Protein AF-A0AAD2FFJ6-F1 (afdb_monomer_lite)

Structure (mmCIF, N/CA/C/O backbone):
data_AF-A0AAD2FFJ6-F1
#
_entry.id   AF-A0AAD2FFJ6-F1
#
loop_
_atom_site.group_PDB
_atom_site.id
_atom_site.type_symbol
_atom_site.label_atom_id
_atom_site.label_alt_id
_atom_site.label_comp_id
_atom_site.label_asym_id
_atom_site.label_entity_id
_atom_site.label_seq_id
_atom_site.pdbx_PDB_ins_code
_atom_site.Cartn_x
_atom_site.Cartn_y
_atom_site.Cartn_z
_atom_site.occupancy
_atom_site.B_iso_or_equiv
_atom_site.auth_seq_id
_atom_site.auth_comp_id
_atom_site.auth_asym_id
_atom_site.auth_atom_id
_atom_site.pdbx_PDB_model_num
ATOM 1 N N . MET A 1 1 ? 6.083 11.577 -11.948 1.00 52.19 1 MET A N 1
ATOM 2 C CA . MET A 1 1 ? 7.265 12.033 -11.177 1.00 52.19 1 MET A CA 1
ATOM 3 C C . MET A 1 1 ? 8.215 10.853 -11.008 1.00 52.19 1 MET A C 1
ATOM 5 O O . MET A 1 1 ? 7.751 9.851 -10.507 1.00 52.19 1 MET A O 1
ATOM 9 N N . LEU A 1 2 ? 9.449 10.943 -11.538 1.00 65.50 2 LEU A N 1
ATOM 10 C CA . LEU A 1 2 ? 10.612 9.999 -11.486 1.00 65.50 2 LEU A CA 1
ATOM 11 C C . LEU A 1 2 ? 11.576 10.242 -12.663 1.00 65.50 2 LEU A C 1
ATOM 13 O O . LEU A 1 2 ? 12.735 9.839 -12.633 1.00 65.50 2 LEU A O 1
ATOM 17 N N . SER A 1 3 ? 11.099 10.983 -13.669 1.00 72.06 3 SER A N 1
ATOM 18 C CA . SER A 1 3 ? 11.849 11.463 -14.836 1.00 72.06 3 SER A CA 1
ATOM 19 C C . SER A 1 3 ? 13.288 11.938 -14.546 1.00 72.06 3 SER A C 1
ATOM 21 O O . SER A 1 3 ? 14.177 11.511 -15.279 1.00 72.06 3 SER A O 1
ATOM 23 N N . PRO A 1 4 ? 13.596 12.740 -13.501 1.00 83.56 4 PRO A N 1
ATOM 24 C CA . PRO A 1 4 ? 14.977 13.186 -13.284 1.00 83.56 4 PRO A CA 1
ATOM 25 C C . PRO A 1 4 ? 15.930 12.054 -12.872 1.00 83.56 4 PRO A C 1
ATOM 27 O O . PRO A 1 4 ? 17.060 12.014 -13.355 1.00 83.56 4 PRO A O 1
ATOM 30 N N . VAL A 1 5 ? 15.475 11.104 -12.046 1.00 85.25 5 VAL A N 1
ATOM 31 C CA . VAL A 1 5 ? 16.283 9.947 -11.621 1.00 85.25 5 VAL A CA 1
ATOM 32 C C . VAL A 1 5 ? 16.556 9.030 -12.808 1.00 85.25 5 VAL A C 1
ATOM 34 O O . VAL A 1 5 ? 17.706 8.681 -13.063 1.00 85.25 5 VAL A O 1
ATOM 37 N N . LEU A 1 6 ? 15.523 8.709 -13.593 1.00 84.12 6 LEU A N 1
ATOM 38 C CA . LEU A 1 6 ? 15.680 7.889 -14.795 1.00 84.12 6 LEU A CA 1
ATOM 39 C C . LEU A 1 6 ? 16.586 8.566 -15.830 1.00 84.12 6 LEU A C 1
ATOM 41 O O . LEU A 1 6 ? 17.475 7.924 -16.377 1.00 84.12 6 LEU A O 1
ATOM 45 N N . ARG A 1 7 ? 16.454 9.880 -16.048 1.00 85.38 7 ARG A N 1
ATOM 46 C CA . ARG A 1 7 ? 17.325 10.622 -16.976 1.00 85.38 7 ARG A CA 1
ATOM 47 C C . ARG A 1 7 ? 18.801 10.603 -16.575 1.00 85.38 7 ARG A C 1
ATOM 49 O O . ARG A 1 7 ? 19.651 10.717 -17.455 1.00 85.38 7 ARG A O 1
ATOM 56 N N . ALA A 1 8 ? 19.105 10.489 -15.283 1.00 88.12 8 ALA A N 1
ATOM 57 C CA . ALA A 1 8 ? 20.472 10.369 -14.785 1.00 88.12 8 ALA A CA 1
ATOM 58 C C . ALA A 1 8 ? 20.979 8.915 -14.790 1.00 88.12 8 ALA A C 1
ATOM 60 O O . ALA A 1 8 ? 22.160 8.682 -15.045 1.00 88.12 8 ALA A O 1
ATOM 61 N N . ALA A 1 9 ? 20.103 7.945 -14.515 1.00 86.56 9 ALA A N 1
ATOM 62 C CA . ALA A 1 9 ? 20.455 6.531 -14.403 1.00 86.56 9 ALA A CA 1
ATOM 63 C C . ALA A 1 9 ? 20.540 5.815 -15.763 1.00 86.56 9 ALA A C 1
ATOM 65 O O . ALA A 1 9 ? 21.467 5.039 -15.977 1.00 86.56 9 ALA A O 1
ATOM 66 N N . LEU A 1 10 ? 19.628 6.101 -16.701 1.00 87.62 10 LEU A N 1
ATOM 67 C CA . LEU A 1 10 ? 19.557 5.417 -18.000 1.00 87.62 10 LEU A CA 1
ATOM 68 C C . LEU A 1 10 ? 20.851 5.539 -18.825 1.00 87.62 10 LEU A C 1
ATOM 70 O O . LEU A 1 10 ? 21.338 4.504 -19.278 1.00 87.62 10 LEU A O 1
ATOM 74 N N . PRO A 1 11 ? 21.490 6.723 -18.953 1.00 89.00 11 PRO A N 1
ATOM 75 C CA . PRO A 1 11 ? 22.755 6.833 -19.682 1.00 89.00 11 PRO A CA 1
ATOM 76 C C . PRO A 1 11 ? 23.887 6.023 -19.044 1.00 89.00 11 PRO A C 1
ATOM 78 O O . PRO A 1 11 ? 24.733 5.492 -19.754 1.00 89.00 11 PRO A O 1
ATOM 81 N N . LYS A 1 12 ? 23.889 5.891 -17.708 1.00 88.88 12 LYS A N 1
ATOM 82 C CA . LYS A 1 12 ? 24.874 5.073 -16.983 1.00 88.88 12 LYS A CA 1
ATOM 83 C C . LYS A 1 12 ? 24.670 3.575 -17.217 1.00 88.88 12 LYS A C 1
ATOM 85 O O . LYS A 1 12 ? 25.629 2.822 -17.133 1.00 88.88 12 LYS A O 1
ATOM 90 N N . ALA A 1 13 ? 23.444 3.161 -17.531 1.00 85.44 13 ALA A N 1
ATOM 91 C CA . ALA A 1 13 ? 23.104 1.798 -17.929 1.00 85.44 13 ALA A CA 1
ATOM 92 C C . ALA A 1 13 ? 23.286 1.542 -19.442 1.00 85.44 13 ALA A C 1
ATOM 94 O O . ALA A 1 13 ? 22.941 0.466 -19.919 1.00 85.44 13 ALA A O 1
ATOM 95 N N . GLY A 1 14 ? 23.791 2.519 -20.210 1.00 87.94 14 GLY A N 1
ATOM 96 C CA . GLY A 1 14 ? 23.954 2.409 -21.666 1.00 87.94 14 GLY A CA 1
ATOM 97 C C . GLY A 1 14 ? 22.664 2.613 -22.472 1.00 87.94 14 GLY A C 1
ATOM 98 O O . GLY A 1 14 ? 22.644 2.345 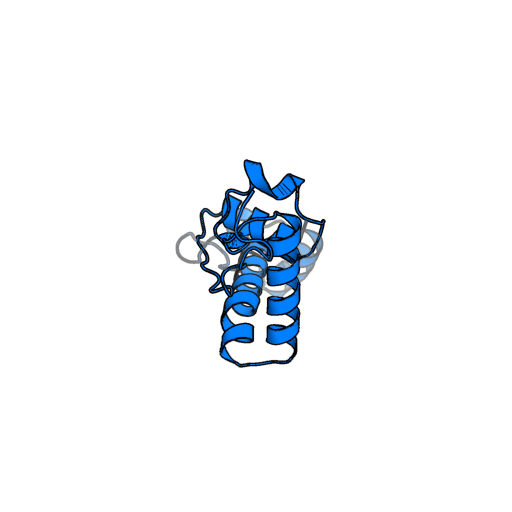-23.669 1.00 87.94 14 GLY A O 1
ATOM 99 N N . ILE A 1 15 ? 21.589 3.099 -21.842 1.00 86.62 15 ILE A N 1
ATOM 100 C CA . ILE A 1 15 ? 20.275 3.311 -22.463 1.00 86.62 15 ILE A CA 1
ATOM 101 C C . ILE A 1 15 ? 20.071 4.802 -22.769 1.00 86.62 15 ILE A C 1
ATOM 103 O O . ILE A 1 15 ? 20.544 5.687 -22.050 1.00 86.62 15 ILE A O 1
ATOM 107 N N . CYS A 1 16 ? 19.335 5.113 -23.839 1.00 87.75 16 CYS A N 1
ATOM 108 C CA . CYS A 1 16 ? 19.029 6.490 -24.217 1.00 87.75 16 CYS A CA 1
ATOM 109 C C . CYS A 1 16 ? 18.323 7.259 -23.086 1.00 87.75 16 CYS A C 1
ATOM 111 O O . CYS A 1 16 ? 17.338 6.805 -22.509 1.00 87.75 16 CYS A O 1
ATOM 113 N N . ARG A 1 17 ? 18.758 8.498 -22.828 1.00 83.75 17 ARG A N 1
ATOM 114 C CA . ARG A 1 17 ? 18.171 9.374 -21.795 1.00 83.75 17 ARG A CA 1
ATOM 115 C C . ARG A 1 17 ? 16.676 9.658 -21.987 1.00 83.75 17 ARG A C 1
ATOM 117 O O . ARG A 1 17 ? 15.978 9.925 -21.013 1.00 83.75 17 ARG A O 1
ATOM 124 N N . ASN A 1 18 ? 16.214 9.637 -23.235 1.00 84.12 18 ASN A N 1
ATOM 125 C CA . ASN A 1 18 ? 14.829 9.914 -23.618 1.00 84.12 18 ASN A CA 1
ATOM 126 C C . ASN A 1 18 ? 14.015 8.627 -23.835 1.00 84.12 18 ASN A C 1
ATOM 128 O O . ASN A 1 18 ? 12.959 8.670 -24.460 1.00 84.12 18 ASN A O 1
ATOM 132 N N . PHE A 1 19 ? 14.515 7.482 -23.367 1.00 85.50 19 PHE A N 1
ATOM 133 C CA . PHE A 1 19 ? 13.809 6.217 -23.503 1.00 85.50 19 PHE A CA 1
ATOM 134 C C . PHE A 1 19 ? 12.444 6.272 -22.781 1.00 85.50 19 PHE A C 1
ATOM 136 O O . PHE A 1 19 ? 12.372 6.809 -21.669 1.00 85.50 19 PHE A O 1
ATOM 143 N N . PRO A 1 20 ? 11.352 5.763 -23.385 1.00 86.69 20 PRO A N 1
ATOM 144 C CA . PRO A 1 20 ? 10.017 5.864 -22.799 1.00 86.69 20 PRO A CA 1
ATOM 145 C C . PRO A 1 20 ? 9.923 5.168 -21.436 1.00 86.69 20 PRO A C 1
ATOM 147 O O . PRO A 1 20 ? 10.271 3.995 -21.313 1.00 86.69 20 PRO A O 1
ATOM 150 N N . CYS A 1 21 ? 9.368 5.847 -20.424 1.00 84.00 21 CYS A N 1
ATOM 151 C CA . CYS A 1 21 ? 9.198 5.268 -19.083 1.00 84.00 21 CYS A CA 1
ATOM 152 C C . CYS A 1 21 ? 8.396 3.956 -19.095 1.00 84.00 21 CYS A C 1
ATOM 154 O O . CYS A 1 21 ? 8.711 3.052 -18.329 1.00 84.00 21 CYS A O 1
ATOM 156 N N . ALA A 1 22 ? 7.399 3.827 -19.977 1.00 85.62 22 ALA A N 1
ATOM 157 C CA . ALA A 1 22 ? 6.619 2.596 -20.110 1.00 85.62 22 ALA A CA 1
ATOM 158 C C . ALA A 1 22 ? 7.499 1.387 -20.474 1.00 85.62 22 ALA A C 1
ATOM 160 O O . ALA A 1 22 ? 7.324 0.314 -19.909 1.00 85.62 22 ALA A O 1
ATOM 161 N N . MET A 1 23 ? 8.497 1.578 -21.343 1.00 86.62 23 MET A N 1
ATOM 162 C CA . MET A 1 23 ? 9.446 0.524 -21.712 1.00 86.62 23 MET A CA 1
ATOM 163 C C . MET A 1 23 ? 10.502 0.276 -20.627 1.00 86.62 23 MET A C 1
ATOM 165 O O . MET A 1 23 ? 11.006 -0.835 -20.501 1.00 86.62 23 MET A O 1
ATOM 169 N N . VAL A 1 24 ? 10.836 1.278 -19.805 1.00 86.75 24 VAL A N 1
ATOM 170 C CA . VAL A 1 24 ? 11.736 1.078 -18.652 1.00 86.75 24 VAL A CA 1
ATOM 171 C C . VAL A 1 24 ? 11.140 0.077 -17.660 1.00 86.75 24 VAL A C 1
ATOM 173 O O . VAL A 1 24 ? 11.840 -0.817 -17.188 1.00 86.75 24 VAL A O 1
ATOM 176 N N . TYR A 1 25 ? 9.849 0.227 -17.362 1.00 87.25 25 TYR A N 1
ATOM 177 C CA . TYR A 1 25 ? 9.144 -0.618 -16.397 1.00 87.25 25 TYR A CA 1
ATOM 178 C C . TYR A 1 25 ? 8.562 -1.901 -17.006 1.00 87.25 25 TYR A C 1
ATOM 180 O O . TYR A 1 25 ? 8.112 -2.778 -16.272 1.00 87.25 25 TYR A O 1
ATOM 188 N N . ALA A 1 26 ? 8.559 -2.021 -18.335 1.00 88.19 26 ALA A N 1
ATOM 189 C CA . ALA A 1 26 ? 8.110 -3.226 -19.014 1.00 88.19 26 ALA A CA 1
ATOM 190 C C . ALA A 1 26 ? 9.050 -4.414 -18.721 1.00 88.19 26 ALA A C 1
ATOM 192 O O . ALA A 1 26 ? 10.258 -4.224 -18.537 1.00 88.19 26 ALA A O 1
ATOM 193 N N . PRO A 1 27 ? 8.520 -5.650 -18.697 1.00 86.44 27 PRO A N 1
ATOM 194 C CA . PRO A 1 27 ? 9.327 -6.846 -18.501 1.00 86.44 27 PRO A CA 1
ATOM 195 C C . PRO A 1 27 ? 10.294 -7.065 -19.670 1.00 86.44 27 PRO A C 1
ATOM 197 O O . PRO A 1 27 ? 10.009 -6.704 -20.813 1.00 86.44 27 PRO A O 1
ATOM 200 N N . ILE A 1 28 ? 11.407 -7.747 -19.392 1.00 88.38 28 ILE A N 1
ATOM 201 C CA . ILE A 1 28 ? 12.443 -8.071 -20.390 1.00 88.38 28 ILE A CA 1
ATOM 202 C C . ILE A 1 28 ? 11.856 -8.882 -21.559 1.00 88.38 28 ILE A C 1
ATOM 204 O O . ILE A 1 28 ? 12.242 -8.688 -22.709 1.00 88.38 28 ILE A O 1
ATOM 208 N N . ALA A 1 29 ? 10.852 -9.726 -21.288 1.00 89.44 29 ALA A N 1
ATOM 209 C CA . ALA A 1 29 ? 10.126 -10.491 -22.305 1.00 89.44 29 ALA A CA 1
ATOM 210 C C . ALA A 1 29 ? 9.429 -9.613 -23.366 1.00 89.44 29 ALA A C 1
ATOM 212 O O . ALA A 1 29 ? 9.222 -10.062 -24.488 1.00 89.44 29 ALA A O 1
ATOM 213 N N . LEU A 1 30 ? 9.093 -8.363 -23.029 1.00 87.88 30 LEU A N 1
ATOM 214 C CA . LEU A 1 30 ? 8.492 -7.378 -23.935 1.00 87.88 30 LEU A CA 1
ATOM 215 C C . LEU A 1 30 ? 9.512 -6.322 -24.393 1.00 87.88 30 LEU A C 1
ATOM 217 O O . LEU A 1 30 ? 9.137 -5.189 -24.679 1.00 87.88 30 LEU A O 1
ATOM 221 N N . GLN A 1 31 ? 10.803 -6.677 -24.429 1.00 85.62 31 GLN A N 1
ATOM 222 C CA . GLN A 1 31 ? 11.915 -5.768 -24.754 1.00 85.62 31 GLN A CA 1
ATOM 223 C C . GLN A 1 31 ? 12.021 -4.553 -23.815 1.00 85.62 31 GLN A C 1
ATOM 225 O O . GLN A 1 31 ? 12.612 -3.529 -24.162 1.00 85.62 31 GLN A O 1
ATOM 230 N N . GLY A 1 32 ? 11.450 -4.662 -22.615 1.00 87.38 32 GLY A N 1
ATOM 231 C CA . GLY A 1 32 ? 11.604 -3.662 -21.575 1.00 87.38 32 GLY A CA 1
ATOM 232 C C . GLY A 1 32 ? 12.922 -3.795 -20.818 1.00 87.38 32 GLY A C 1
ATOM 233 O O . GLY A 1 32 ? 13.628 -4.798 -20.914 1.00 87.38 32 GLY A O 1
ATOM 234 N N . VAL A 1 33 ? 13.248 -2.777 -20.021 1.00 85.38 33 VAL A N 1
ATOM 235 C CA . VAL A 1 33 ? 14.461 -2.777 -19.176 1.00 85.38 33 VAL A CA 1
ATOM 236 C C . VAL A 1 33 ? 14.267 -3.653 -17.930 1.00 85.38 33 VAL A C 1
ATOM 238 O O . VAL A 1 33 ? 15.239 -4.055 -17.297 1.00 85.38 33 VAL A O 1
ATOM 241 N N . GLY A 1 34 ? 13.020 -3.982 -17.576 1.00 84.75 34 GLY A N 1
ATOM 242 C CA . GLY A 1 34 ? 12.701 -4.818 -16.420 1.00 84.75 34 GLY A CA 1
ATOM 243 C C . GLY A 1 34 ? 12.916 -4.121 -15.079 1.00 84.75 34 GLY A C 1
ATOM 244 O O . GLY A 1 34 ? 13.035 -4.794 -14.057 1.00 84.75 34 GLY A O 1
ATOM 245 N N . VAL A 1 35 ? 12.985 -2.785 -15.053 1.00 85.69 35 VAL A N 1
ATOM 246 C CA . VAL A 1 35 ? 13.108 -2.050 -13.791 1.00 85.69 35 VAL A CA 1
ATOM 247 C C . VAL A 1 35 ? 11.774 -2.151 -13.051 1.00 85.69 35 VAL A C 1
ATOM 249 O O . VAL A 1 35 ? 10.739 -1.828 -13.629 1.00 85.69 35 VAL A O 1
ATOM 252 N N . PRO A 1 36 ? 11.751 -2.561 -11.776 1.00 85.06 36 PRO A N 1
ATOM 253 C CA . PRO A 1 36 ? 10.512 -2.605 -11.013 1.00 85.06 36 PRO A CA 1
ATOM 254 C C . PRO A 1 36 ? 9.938 -1.197 -10.810 1.00 85.06 36 PRO A C 1
ATOM 256 O O . PRO A 1 36 ? 10.656 -0.243 -10.491 1.00 85.06 36 PRO A O 1
ATOM 259 N N . HIS A 1 37 ? 8.624 -1.059 -10.985 1.00 87.06 37 HIS A N 1
ATOM 260 C CA . HIS A 1 37 ? 7.951 0.218 -10.787 1.00 87.06 37 HIS A CA 1
ATOM 261 C C . HIS A 1 37 ? 7.966 0.598 -9.293 1.00 87.06 37 HIS A C 1
ATOM 263 O O . HIS A 1 37 ? 7.509 -0.186 -8.458 1.00 87.06 37 HIS A O 1
ATOM 269 N N . PRO A 1 38 ? 8.445 1.798 -8.919 1.00 87.38 38 PRO A N 1
ATOM 270 C CA . PRO A 1 38 ? 8.681 2.149 -7.517 1.00 87.38 38 PRO A CA 1
ATOM 271 C C . PRO A 1 38 ? 7.409 2.216 -6.675 1.00 87.38 38 PRO A C 1
ATOM 273 O O . PRO A 1 38 ? 7.461 1.858 -5.507 1.00 87.38 38 PRO A O 1
ATOM 276 N N . TYR A 1 39 ? 6.265 2.594 -7.256 1.00 87.50 39 TYR A N 1
ATOM 277 C CA . TYR A 1 39 ? 4.983 2.496 -6.546 1.00 87.50 39 TYR A CA 1
ATOM 278 C C . TYR A 1 39 ? 4.648 1.039 -6.187 1.00 87.50 39 TYR A C 1
ATOM 280 O O . TYR A 1 39 ? 4.253 0.761 -5.064 1.00 87.50 39 TYR A O 1
ATOM 288 N N . GLY A 1 40 ? 4.892 0.090 -7.100 1.00 87.81 40 GLY A N 1
ATOM 289 C CA . GLY A 1 40 ? 4.668 -1.330 -6.816 1.00 87.81 40 GLY A CA 1
ATOM 290 C C . GLY A 1 40 ? 5.605 -1.836 -5.720 1.00 87.81 40 GLY A C 1
ATOM 291 O O . GLY A 1 40 ? 5.166 -2.509 -4.795 1.00 87.81 40 GLY A O 1
ATOM 292 N N . LEU A 1 41 ? 6.882 -1.438 -5.765 1.00 91.06 41 LEU A N 1
ATOM 293 C CA . LEU A 1 41 ? 7.834 -1.744 -4.692 1.00 91.06 41 LEU A CA 1
ATOM 294 C C . LEU A 1 41 ? 7.413 -1.154 -3.344 1.00 91.06 41 LEU A C 1
ATOM 296 O O . LEU A 1 41 ? 7.585 -1.809 -2.322 1.00 91.06 41 LEU A O 1
ATOM 300 N N . GLN A 1 42 ? 6.877 0.065 -3.336 1.00 91.25 42 GLN A N 1
ATOM 301 C CA . GLN A 1 42 ? 6.396 0.719 -2.125 1.00 91.25 42 GLN A CA 1
ATOM 302 C C . GLN A 1 42 ? 5.234 -0.061 -1.505 1.00 91.25 42 GLN A C 1
ATOM 304 O O . GLN A 1 42 ? 5.300 -0.380 -0.322 1.00 91.25 42 GLN A O 1
ATOM 309 N N . VAL A 1 43 ? 4.230 -0.437 -2.301 1.00 91.50 43 VAL A N 1
ATOM 310 C CA . VAL A 1 43 ? 3.100 -1.249 -1.823 1.00 91.50 43 VAL A CA 1
ATOM 311 C C . VAL A 1 43 ? 3.583 -2.598 -1.287 1.00 91.50 43 VAL A C 1
ATOM 313 O O . VAL A 1 43 ? 3.179 -3.008 -0.204 1.00 91.50 43 VAL A O 1
ATOM 316 N N . ILE A 1 44 ? 4.504 -3.267 -1.991 1.00 92.50 44 ILE A N 1
ATOM 317 C CA . ILE A 1 44 ? 5.097 -4.530 -1.521 1.00 92.50 44 ILE A CA 1
ATOM 318 C C . ILE A 1 44 ? 5.790 -4.334 -0.169 1.00 92.50 44 ILE A C 1
ATOM 320 O O . ILE A 1 44 ? 5.657 -5.173 0.715 1.00 92.50 44 ILE A O 1
ATOM 324 N N . LYS A 1 45 ? 6.516 -3.227 0.018 1.00 93.06 45 LYS A N 1
ATOM 325 C CA . LYS A 1 45 ? 7.191 -2.930 1.287 1.00 93.06 45 LYS A CA 1
ATOM 326 C C . LYS A 1 45 ? 6.227 -2.614 2.419 1.00 93.06 45 LYS A C 1
ATOM 328 O O . LYS A 1 45 ? 6.488 -3.007 3.552 1.00 93.06 45 LYS A O 1
ATOM 333 N N . HIS A 1 46 ? 5.121 -1.951 2.124 1.00 92.62 46 HIS A N 1
ATOM 334 C CA . HIS A 1 46 ? 4.072 -1.723 3.107 1.00 92.62 46 HIS A CA 1
ATOM 335 C C . HIS A 1 46 ? 3.388 -3.026 3.518 1.00 92.62 46 HIS A C 1
ATOM 337 O O . HIS A 1 46 ? 3.201 -3.262 4.706 1.00 92.62 46 HIS A O 1
ATOM 343 N N . LEU A 1 47 ? 3.092 -3.909 2.563 1.00 91.62 47 LEU A N 1
ATOM 344 C CA . LEU A 1 47 ? 2.562 -5.246 2.842 1.00 91.62 47 LEU A CA 1
ATOM 345 C C . LEU A 1 47 ? 3.528 -6.083 3.685 1.00 91.62 47 LEU A C 1
ATOM 347 O O . LEU A 1 47 ? 3.116 -6.695 4.663 1.00 91.62 47 LEU A O 1
ATOM 351 N N . ASP A 1 48 ? 4.817 -6.063 3.347 1.00 91.94 48 ASP A N 1
ATOM 352 C CA . ASP A 1 48 ? 5.878 -6.713 4.122 1.00 91.94 48 ASP A CA 1
ATOM 353 C C . ASP A 1 48 ? 5.901 -6.184 5.569 1.00 91.94 48 ASP A C 1
ATOM 355 O O . ASP A 1 48 ? 5.930 -6.957 6.523 1.00 91.94 48 ASP A O 1
ATOM 359 N N . MET A 1 49 ? 5.769 -4.865 5.753 1.00 90.44 49 MET A N 1
ATOM 360 C CA . MET A 1 49 ? 5.662 -4.241 7.075 1.00 90.44 49 MET A CA 1
ATOM 361 C C . MET A 1 49 ? 4.411 -4.714 7.841 1.00 90.44 49 MET A C 1
ATOM 363 O O . MET A 1 49 ? 4.513 -5.044 9.024 1.00 90.44 49 MET A O 1
ATOM 367 N N . LEU A 1 50 ? 3.250 -4.772 7.178 1.00 89.62 50 LEU A N 1
ATOM 368 C CA . LEU A 1 50 ? 1.980 -5.193 7.779 1.00 89.62 50 LEU A CA 1
ATOM 369 C C . LEU A 1 50 ? 1.956 -6.682 8.150 1.00 89.62 50 LEU A C 1
ATOM 371 O O . LEU A 1 50 ? 1.336 -7.036 9.144 1.00 89.62 50 LEU A O 1
ATOM 375 N N . LEU A 1 51 ? 2.631 -7.547 7.389 1.00 88.69 51 LEU A N 1
ATOM 376 C CA . LEU A 1 51 ? 2.633 -8.996 7.616 1.00 88.69 51 LEU A CA 1
ATOM 377 C C . LEU A 1 51 ? 3.756 -9.444 8.561 1.00 88.69 51 LEU A C 1
ATOM 379 O O . LEU A 1 51 ? 3.532 -10.239 9.474 1.00 88.69 51 LEU A O 1
ATOM 383 N N . CYS A 1 52 ? 4.975 -8.936 8.373 1.00 86.69 52 CYS A N 1
ATOM 384 C CA . CYS A 1 52 ? 6.148 -9.456 9.071 1.00 86.69 52 CYS A CA 1
ATOM 385 C C . CYS A 1 52 ? 6.311 -8.890 10.484 1.00 86.69 52 CYS A C 1
ATOM 387 O O . CYS A 1 52 ? 6.788 -9.600 11.370 1.00 86.69 52 CYS A O 1
ATOM 389 N N . HIS A 1 53 ? 5.962 -7.625 10.738 1.00 81.56 53 HIS A N 1
ATOM 390 C CA . HIS A 1 53 ? 6.174 -7.051 12.072 1.00 81.56 53 HIS A CA 1
ATOM 391 C C . HIS A 1 53 ? 5.250 -7.614 13.154 1.00 81.56 53 HIS A C 1
ATOM 393 O O . HIS A 1 53 ? 5.770 -7.868 14.245 1.00 81.56 53 HIS A O 1
ATOM 399 N N . PRO A 1 54 ? 3.952 -7.865 12.888 1.00 76.56 54 PRO A N 1
ATOM 400 C CA . PRO A 1 54 ? 3.105 -8.575 13.842 1.00 76.56 54 PRO A CA 1
ATOM 401 C C . PRO A 1 54 ? 3.624 -9.988 14.126 1.00 76.56 54 PRO A C 1
ATOM 403 O O . PRO A 1 54 ? 3.743 -10.378 15.284 1.00 76.56 54 PRO A O 1
ATOM 406 N N . ALA A 1 55 ? 4.040 -10.719 13.085 1.00 78.19 55 ALA A N 1
ATOM 407 C CA . ALA A 1 55 ? 4.516 -12.098 13.214 1.00 78.19 55 ALA A CA 1
ATOM 408 C C . ALA A 1 55 ? 5.818 -12.237 14.026 1.00 78.19 55 ALA A C 1
ATOM 410 O O . ALA A 1 55 ? 6.028 -13.247 14.691 1.00 78.19 55 ALA A O 1
ATOM 411 N N . ASN A 1 56 ? 6.698 -11.231 13.986 1.00 81.12 56 ASN A N 1
ATOM 412 C CA . ASN A 1 56 ? 8.007 -11.271 14.649 1.00 81.12 56 ASN A CA 1
ATOM 413 C C . ASN A 1 56 ? 8.033 -10.571 16.023 1.00 81.12 56 ASN A C 1
ATOM 415 O O . ASN A 1 56 ? 9.119 -10.315 16.547 1.00 81.12 56 ASN A O 1
ATOM 419 N N . SER A 1 57 ? 6.870 -10.212 16.586 1.00 76.81 57 SER A N 1
ATOM 420 C CA . SER A 1 57 ? 6.732 -9.534 17.891 1.00 76.81 57 SER A CA 1
ATOM 421 C C . SER A 1 57 ? 7.694 -8.349 18.077 1.00 76.81 57 SER A C 1
ATOM 423 O O . SER A 1 57 ? 8.272 -8.139 19.147 1.00 76.81 57 SER A O 1
ATOM 425 N N . THR A 1 58 ? 7.919 -7.571 17.015 1.00 88.88 58 THR A N 1
ATOM 426 C CA . THR A 1 58 ? 8.830 -6.423 17.079 1.00 88.88 58 THR A CA 1
ATOM 427 C C . THR A 1 58 ? 8.159 -5.250 17.796 1.00 88.88 58 THR A C 1
ATOM 429 O O . THR A 1 58 ? 6.934 -5.149 17.847 1.00 88.88 58 THR A O 1
ATOM 432 N N . LYS A 1 59 ? 8.948 -4.284 18.293 1.00 87.69 59 LYS A N 1
ATOM 433 C CA . LYS A 1 59 ? 8.395 -3.027 18.841 1.00 87.69 59 LYS A CA 1
ATOM 434 C C . LYS A 1 59 ? 7.498 -2.305 17.829 1.00 87.69 59 LYS A C 1
ATOM 436 O O . LYS A 1 59 ? 6.468 -1.759 18.200 1.00 87.69 59 LYS A O 1
ATOM 441 N N . THR A 1 60 ? 7.875 -2.335 16.551 1.00 88.06 60 THR A N 1
ATOM 442 C CA . THR A 1 60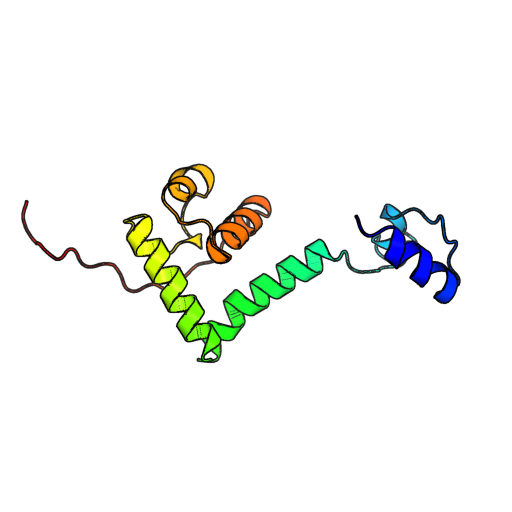 ? 7.066 -1.796 15.449 1.00 88.06 60 THR A CA 1
ATOM 443 C C . THR A 1 60 ? 5.742 -2.541 15.300 1.00 88.06 60 THR A C 1
ATOM 445 O O . THR A 1 60 ? 4.731 -1.897 15.054 1.00 88.06 60 THR A O 1
ATOM 448 N N . GLY A 1 61 ? 5.729 -3.863 15.497 1.00 87.19 61 GLY A N 1
ATOM 449 C CA . GLY A 1 61 ? 4.505 -4.665 15.517 1.00 87.19 61 GLY A CA 1
ATOM 450 C C . GLY A 1 61 ? 3.545 -4.220 16.619 1.00 87.19 61 GLY A C 1
ATOM 451 O O . GLY A 1 61 ? 2.380 -3.976 16.335 1.00 87.19 61 GLY A O 1
ATOM 452 N N . ALA A 1 62 ? 4.047 -3.992 17.837 1.00 88.94 62 ALA A N 1
ATOM 453 C CA . ALA A 1 62 ? 3.228 -3.490 18.945 1.00 88.94 62 ALA A CA 1
ATOM 454 C C . ALA A 1 62 ? 2.646 -2.089 18.668 1.00 88.94 62 ALA A C 1
ATOM 456 O O . ALA A 1 62 ? 1.482 -1.825 18.962 1.00 88.94 62 ALA A O 1
ATOM 457 N N . PHE A 1 63 ? 3.430 -1.186 18.062 1.00 90.00 63 PHE A N 1
ATOM 458 C CA . PHE A 1 63 ? 2.912 0.119 17.633 1.00 90.00 63 PHE A CA 1
ATOM 459 C C . PHE A 1 63 ? 1.855 -0.011 16.536 1.00 90.00 63 PHE A C 1
ATOM 461 O O . PHE A 1 63 ? 0.852 0.697 16.570 1.00 90.00 63 PHE A O 1
ATOM 468 N N . LEU A 1 64 ? 2.075 -0.904 15.571 1.00 90.12 64 LEU A N 1
ATOM 469 C CA . LEU A 1 64 ? 1.129 -1.153 14.493 1.00 90.12 64 LEU A CA 1
ATOM 470 C C . LEU A 1 64 ? -0.196 -1.686 15.044 1.00 90.12 64 LEU A C 1
ATOM 472 O O . LEU A 1 64 ? -1.249 -1.160 14.701 1.00 90.12 64 LEU A O 1
ATOM 476 N N . GLU A 1 65 ? -0.140 -2.671 15.937 1.00 88.88 65 GLU A N 1
ATOM 477 C CA . GLU A 1 65 ? -1.312 -3.239 16.598 1.00 88.88 65 GLU A CA 1
ATOM 478 C C . GLU A 1 65 ? -2.097 -2.170 17.368 1.00 88.88 65 GLU A C 1
ATOM 480 O O . GLU A 1 65 ? -3.303 -2.035 17.173 1.00 88.88 65 GLU A O 1
ATOM 485 N N . ALA A 1 66 ? -1.411 -1.337 18.160 1.00 89.81 66 ALA A N 1
ATOM 486 C CA . ALA A 1 66 ? -2.042 -0.241 18.890 1.00 89.81 66 ALA A CA 1
ATOM 487 C C . ALA A 1 66 ? -2.725 0.773 17.954 1.00 89.81 66 ALA A C 1
ATOM 489 O O . ALA A 1 66 ? -3.828 1.235 18.240 1.00 89.81 66 ALA A O 1
ATOM 490 N N . VAL A 1 67 ? -2.104 1.105 16.816 1.00 91.38 67 VAL A N 1
ATOM 491 C CA . VAL A 1 67 ? -2.699 2.002 15.809 1.00 91.38 67 VAL A CA 1
ATOM 492 C C . VAL A 1 67 ? -3.931 1.371 15.160 1.00 91.38 67 VAL A C 1
ATOM 494 O O . VAL A 1 67 ? -4.926 2.068 14.957 1.00 91.38 67 VAL A O 1
ATOM 497 N N . LEU A 1 68 ? -3.890 0.073 14.845 1.00 90.25 68 LEU A N 1
ATOM 498 C CA . LEU A 1 68 ? -5.023 -0.645 14.255 1.00 90.25 68 LEU A CA 1
ATOM 499 C C . LEU A 1 68 ? -6.192 -0.769 15.239 1.00 90.25 68 LEU A C 1
ATOM 501 O O . LEU A 1 68 ? -7.329 -0.501 14.857 1.00 90.25 68 LEU A O 1
ATOM 505 N N . GLN A 1 69 ? -5.921 -1.078 16.509 1.00 89.38 69 GLN A N 1
ATOM 506 C CA . GLN A 1 69 ? -6.932 -1.093 17.573 1.00 89.38 69 GLN A CA 1
ATOM 507 C C . GLN A 1 69 ? -7.511 0.304 17.834 1.00 89.38 69 GLN A C 1
ATOM 509 O O . GLN A 1 69 ? -8.715 0.447 18.039 1.00 89.38 69 GLN A O 1
ATOM 514 N N . ALA A 1 70 ? -6.690 1.357 17.768 1.00 90.81 70 ALA A N 1
ATOM 515 C CA . ALA A 1 70 ? -7.181 2.729 17.866 1.00 90.81 70 ALA A CA 1
ATOM 516 C C . ALA A 1 70 ? -8.149 3.061 16.718 1.00 90.81 70 ALA A C 1
ATOM 518 O O . ALA A 1 70 ? -9.218 3.603 16.970 1.00 90.81 70 ALA A O 1
ATOM 519 N N . HIS A 1 71 ? -7.840 2.663 15.479 1.00 91.19 71 HIS A N 1
ATOM 520 C CA . HIS A 1 71 ? -8.763 2.847 14.348 1.00 91.19 71 HIS A CA 1
ATOM 521 C C . HIS A 1 71 ? -10.041 2.016 14.490 1.00 91.19 71 HIS A C 1
ATOM 523 O O . HIS A 1 71 ? -11.125 2.461 14.111 1.00 91.19 71 HIS A O 1
ATOM 529 N N . GLN A 1 72 ? -9.937 0.808 15.040 1.00 89.12 72 GLN A N 1
ATOM 530 C CA . GLN A 1 72 ? -11.102 -0.017 15.340 1.00 89.12 72 GLN A CA 1
ATOM 531 C C . GLN A 1 72 ? -12.038 0.688 16.334 1.00 89.12 72 GLN A C 1
ATOM 533 O O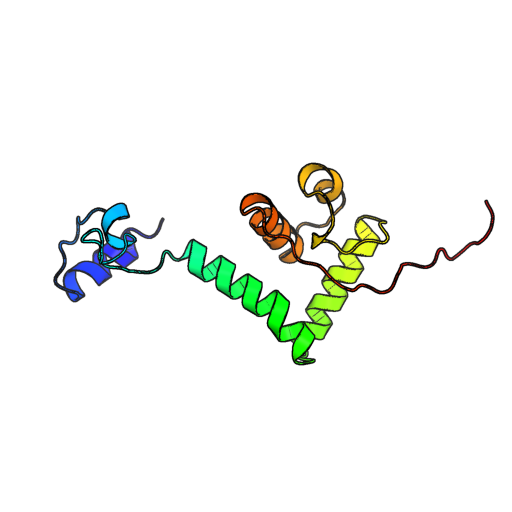 . GLN A 1 72 ? -13.251 0.714 16.128 1.00 89.12 72 GLN A O 1
ATOM 538 N N . LEU A 1 73 ? -11.468 1.330 17.359 1.00 89.62 73 LEU A N 1
ATOM 539 C CA . LEU A 1 73 ? -12.209 2.147 18.318 1.00 89.62 73 LEU A CA 1
ATOM 540 C C . LEU A 1 73 ? -12.813 3.402 17.666 1.00 89.62 73 LEU A C 1
ATOM 542 O O . LEU A 1 73 ? -13.977 3.703 17.910 1.00 89.62 73 LEU A O 1
ATOM 546 N N . GLU A 1 74 ? -12.054 4.110 16.823 1.00 91.00 74 GLU A N 1
ATOM 547 C CA . GLU A 1 74 ? -12.517 5.307 16.098 1.00 91.00 74 GLU A CA 1
ATOM 548 C C . GLU A 1 74 ? -13.705 5.001 15.180 1.00 91.00 74 GLU A C 1
ATOM 550 O O . GLU A 1 74 ? -14.698 5.726 15.167 1.00 91.00 74 GLU A O 1
ATOM 555 N N . THR A 1 75 ? -13.620 3.901 14.431 1.00 89.25 75 THR A N 1
ATOM 556 C CA . THR A 1 75 ? -14.696 3.458 13.534 1.00 89.25 75 THR A CA 1
ATOM 557 C C . THR A 1 75 ? -15.864 2.817 14.284 1.00 89.25 75 THR A C 1
ATOM 559 O O . THR A 1 75 ? -16.942 2.661 13.712 1.00 89.25 75 THR A O 1
ATOM 562 N N . GLY A 1 76 ? -15.668 2.451 15.555 1.00 86.81 76 GLY A N 1
ATOM 563 C CA . GLY A 1 76 ? -16.689 1.860 16.414 1.00 86.81 76 GLY A CA 1
ATOM 564 C C . GLY A 1 76 ? -17.142 0.466 15.979 1.00 86.81 76 GLY A C 1
ATOM 565 O O . GLY A 1 76 ? -18.254 0.063 16.313 1.00 86.81 76 GLY A O 1
ATOM 566 N N . THR A 1 77 ? -16.327 -0.272 15.217 1.00 84.19 77 THR A N 1
ATOM 567 C CA . THR A 1 77 ? -16.713 -1.603 14.717 1.00 84.19 77 THR A CA 1
ATOM 568 C C . THR A 1 77 ? -15.945 -2.721 15.400 1.00 84.19 77 THR A C 1
ATOM 570 O O . THR A 1 77 ? -14.793 -2.557 15.783 1.00 84.19 77 THR A O 1
ATOM 573 N N . SER A 1 78 ? -16.550 -3.903 15.477 1.00 82.44 78 SER A N 1
ATOM 574 C CA . SER A 1 78 ? -15.882 -5.104 15.988 1.00 82.44 78 SER A CA 1
ATOM 575 C C . SER A 1 78 ? -14.904 -5.741 14.990 1.00 82.44 78 SER A C 1
ATOM 577 O O . SER A 1 78 ? -14.243 -6.707 15.351 1.00 82.44 78 SER A O 1
ATOM 579 N N . TYR A 1 79 ? -14.795 -5.219 13.764 1.00 82.19 79 TYR A N 1
ATOM 580 C CA . TYR A 1 79 ? -13.919 -5.744 12.713 1.00 82.19 79 TYR A CA 1
ATOM 581 C C . TYR A 1 79 ? -12.602 -4.966 12.639 1.00 82.19 79 TYR A C 1
ATOM 583 O O . TYR A 1 79 ? -12.555 -3.783 12.982 1.00 82.19 79 TYR A O 1
ATOM 591 N N . GLY A 1 80 ? -11.539 -5.615 12.161 1.00 84.06 80 GLY A N 1
ATOM 592 C CA . GLY A 1 80 ? -10.265 -4.954 11.904 1.00 84.06 80 GLY A CA 1
ATOM 593 C C . GLY A 1 80 ? -10.370 -3.943 10.759 1.00 84.06 80 GLY A C 1
ATOM 594 O O . GLY A 1 80 ? -11.158 -4.120 9.831 1.00 84.06 80 GLY A O 1
ATOM 595 N N . LEU A 1 81 ? -9.538 -2.897 10.795 1.00 88.31 81 LEU A N 1
ATOM 596 C CA . LEU A 1 81 ? -9.565 -1.788 9.828 1.00 88.31 81 LEU A CA 1
ATOM 597 C C . LEU A 1 81 ? -9.592 -2.259 8.360 1.00 88.31 81 LEU A C 1
ATOM 599 O O . LEU A 1 81 ? -10.386 -1.779 7.559 1.00 88.31 81 LEU A O 1
ATOM 603 N N . PHE A 1 82 ? -8.754 -3.240 8.016 1.00 89.94 82 PHE A N 1
ATOM 604 C CA . PHE A 1 82 ? -8.610 -3.749 6.646 1.00 89.94 82 PHE A CA 1
ATOM 605 C C . PHE A 1 82 ? -9.744 -4.683 6.189 1.00 89.94 82 PHE A C 1
ATOM 607 O O . PHE A 1 82 ? -9.832 -5.002 5.006 1.00 89.94 82 PHE A O 1
ATOM 614 N N . GLN A 1 83 ? -10.620 -5.103 7.104 1.00 89.00 83 GLN A N 1
ATOM 615 C CA . GLN A 1 83 ? -11.798 -5.925 6.805 1.00 89.00 83 GLN A CA 1
ATOM 616 C C . GLN A 1 83 ? -13.040 -5.069 6.511 1.00 89.00 83 GLN A C 1
ATOM 618 O O . GLN A 1 83 ? -14.094 -5.597 6.161 1.00 89.00 83 GLN A O 1
ATOM 623 N N . GLN A 1 84 ? -12.938 -3.746 6.659 1.00 88.50 84 GLN A N 1
ATOM 624 C CA . GLN A 1 84 ? -14.030 -2.814 6.416 1.00 88.50 84 GLN A CA 1
ATOM 625 C C . GLN A 1 84 ? -14.014 -2.271 4.979 1.00 88.50 84 GLN A C 1
ATOM 627 O O . GLN A 1 84 ? -12.974 -2.192 4.324 1.00 88.50 84 GLN A O 1
ATOM 632 N N . VAL A 1 85 ? -15.177 -1.811 4.510 1.00 89.50 85 VAL A N 1
ATOM 633 C CA . VAL A 1 85 ? -15.322 -1.167 3.195 1.00 89.50 85 VAL A CA 1
ATOM 634 C C . VAL A 1 85 ? -14.806 0.271 3.258 1.00 89.50 85 VAL A C 1
ATOM 636 O O . VAL A 1 85 ? -15.453 1.130 3.865 1.00 89.50 85 VAL A O 1
ATOM 639 N N . TYR A 1 86 ? -13.686 0.548 2.578 1.00 91.31 86 TYR A N 1
ATOM 640 C CA . TYR A 1 86 ? -13.003 1.848 2.614 1.00 91.31 86 TYR A CA 1
ATOM 641 C C . TYR A 1 86 ? -13.944 3.023 2.348 1.00 91.31 86 TYR A C 1
ATOM 643 O O . TYR A 1 86 ? -14.031 3.951 3.154 1.00 91.31 86 TYR A O 1
ATOM 651 N N . CYS A 1 87 ? -14.714 2.969 1.262 1.00 90.69 87 CYS A N 1
ATOM 652 C CA . CYS A 1 87 ? -15.610 4.057 0.867 1.00 90.69 87 CYS A CA 1
ATOM 653 C C . CYS A 1 87 ? -16.673 4.411 1.920 1.00 90.69 87 CYS A C 1
ATOM 655 O O . CYS A 1 87 ? -17.164 5.535 1.918 1.00 90.69 87 CYS A O 1
ATOM 657 N N . ASN A 1 88 ? -17.033 3.476 2.805 1.00 89.75 88 ASN A N 1
ATOM 658 C CA . ASN A 1 88 ? -18.077 3.685 3.804 1.00 89.75 88 ASN A CA 1
ATOM 659 C C . ASN A 1 88 ? -17.502 4.142 5.152 1.00 89.75 88 ASN A C 1
ATOM 661 O O . ASN A 1 88 ? -17.971 5.114 5.736 1.00 89.75 88 ASN A O 1
ATOM 665 N N . THR A 1 89 ? -16.476 3.454 5.655 1.00 89.88 89 THR A N 1
ATOM 666 C CA . THR A 1 89 ? -15.989 3.649 7.030 1.00 89.88 89 THR A CA 1
ATOM 667 C C . THR A 1 89 ? -14.765 4.558 7.128 1.00 89.88 89 THR A C 1
ATOM 669 O O . THR A 1 89 ? -14.462 5.047 8.213 1.00 89.88 89 THR A O 1
ATOM 672 N N . SER A 1 90 ? -14.080 4.864 6.019 1.00 91.06 90 SER A N 1
ATOM 673 C CA . SER A 1 90 ? -12.873 5.708 6.049 1.00 91.06 90 SER A CA 1
ATOM 674 C C . SER A 1 90 ? -13.123 7.136 6.530 1.00 91.06 90 SER A C 1
ATOM 676 O O . SER A 1 90 ? -12.210 7.761 7.069 1.00 91.06 90 SER A O 1
ATOM 678 N N . ILE A 1 91 ? -14.347 7.652 6.391 1.00 92.81 91 ILE A N 1
ATOM 679 C CA . ILE A 1 91 ? -14.721 8.979 6.895 1.00 92.81 91 ILE A CA 1
ATOM 680 C C . ILE A 1 91 ? -14.654 9.072 8.427 1.00 92.81 91 ILE A C 1
ATOM 682 O O . ILE A 1 91 ? -14.449 10.156 8.962 1.00 92.81 91 ILE A O 1
ATOM 686 N N . LEU A 1 92 ? -14.793 7.939 9.122 1.00 91.88 92 LEU A N 1
ATOM 687 C CA . LEU A 1 92 ? -14.769 7.852 10.584 1.00 91.88 92 LEU A CA 1
ATOM 688 C C . LEU A 1 92 ? -13.348 7.689 11.142 1.00 91.88 92 LEU A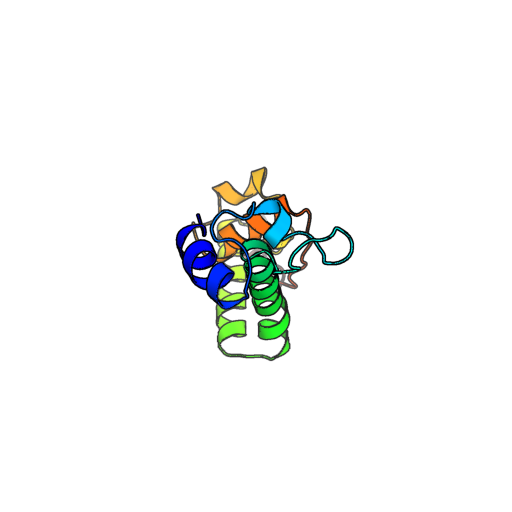 C 1
ATOM 690 O O . LEU A 1 92 ? -13.138 7.863 12.336 1.00 91.88 92 LEU A O 1
ATOM 694 N N . ALA A 1 93 ? -12.384 7.346 10.287 1.00 91.50 93 ALA A N 1
ATOM 695 C CA . ALA A 1 93 ? -11.005 7.083 10.675 1.00 91.50 93 ALA A CA 1
ATOM 696 C C . ALA A 1 93 ? -10.118 8.328 10.530 1.00 91.50 93 ALA A 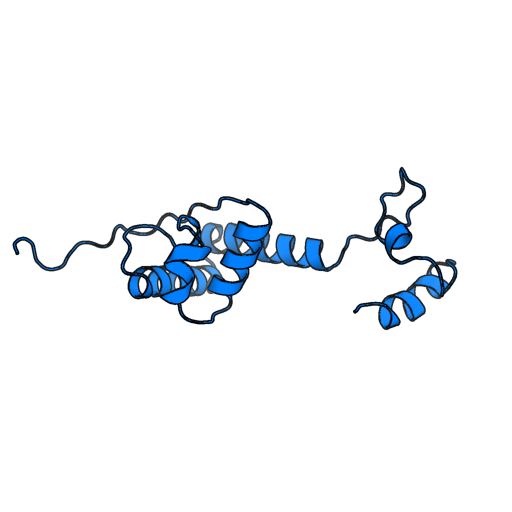C 1
ATOM 698 O O . ALA A 1 93 ? -10.195 9.058 9.531 1.00 91.50 93 ALA A O 1
ATOM 699 N N . SER A 1 94 ? -9.205 8.512 11.480 1.00 92.38 94 SER A N 1
ATOM 700 C CA . SER A 1 94 ? -8.181 9.556 11.448 1.00 92.38 94 SER A CA 1
ATOM 701 C C . SER A 1 94 ? -7.253 9.430 10.231 1.00 92.38 94 SER A C 1
ATOM 703 O O . SER A 1 94 ? -6.943 8.338 9.749 1.00 92.38 94 SER A O 1
ATOM 705 N N . ASP A 1 95 ? -6.747 10.561 9.732 1.00 92.56 95 ASP A N 1
ATOM 706 C CA . ASP A 1 95 ? -5.795 10.589 8.614 1.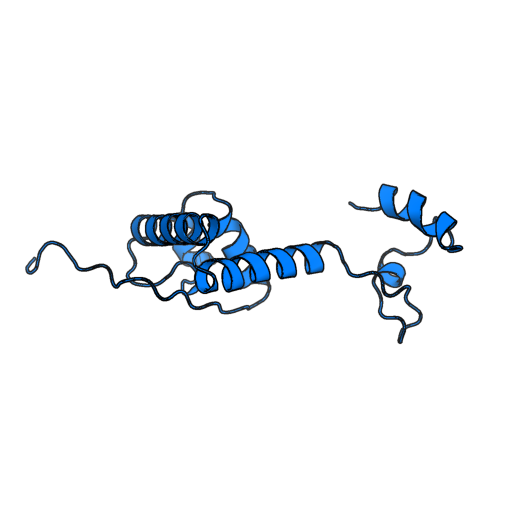00 92.56 95 ASP A CA 1
ATOM 707 C C . ASP A 1 95 ? -4.398 10.131 9.047 1.00 92.56 95 ASP A C 1
ATOM 709 O O . ASP A 1 95 ? -3.511 10.919 9.375 1.00 92.56 95 ASP A O 1
ATOM 713 N N . THR A 1 96 ? -4.194 8.817 9.021 1.00 92.75 96 THR A N 1
ATOM 714 C CA . THR A 1 96 ? -2.940 8.172 9.416 1.00 92.75 96 THR A CA 1
ATOM 715 C C . THR A 1 96 ? -2.302 7.386 8.273 1.00 92.75 96 THR A C 1
ATOM 717 O O . THR A 1 96 ? -2.879 7.192 7.198 1.00 92.75 96 THR A O 1
ATOM 720 N N . TRP A 1 97 ? -1.086 6.888 8.513 1.00 92.94 97 TRP A N 1
ATOM 721 C CA . TRP A 1 97 ? -0.441 5.944 7.603 1.00 92.94 97 TRP A CA 1
ATOM 722 C C . TRP A 1 97 ? -1.300 4.685 7.392 1.00 92.94 97 TRP A C 1
ATOM 724 O O . TRP A 1 97 ? -1.446 4.256 6.252 1.00 92.94 97 TRP A O 1
ATOM 734 N N . ALA A 1 98 ? -1.946 4.141 8.430 1.00 91.94 98 ALA A N 1
ATOM 735 C CA . ALA A 1 98 ? -2.788 2.946 8.310 1.00 91.94 98 ALA A CA 1
ATOM 736 C C . ALA A 1 98 ? -3.993 3.170 7.376 1.00 91.94 98 ALA A C 1
ATOM 738 O O . ALA A 1 98 ? -4.237 2.352 6.490 1.00 91.94 98 ALA A O 1
ATOM 739 N N . LYS A 1 99 ? -4.674 4.321 7.482 1.00 92.69 99 LYS A N 1
ATOM 740 C CA . LYS A 1 99 ? -5.780 4.697 6.583 1.00 92.69 99 LYS A CA 1
ATOM 741 C C . LYS A 1 99 ? -5.337 4.849 5.124 1.00 92.69 99 LYS A C 1
ATOM 743 O O . LYS A 1 99 ? -6.066 4.460 4.214 1.00 92.69 99 LYS A O 1
ATOM 748 N N . ARG A 1 100 ? -4.134 5.386 4.884 1.00 93.56 100 ARG A N 1
ATOM 749 C CA . ARG A 1 100 ? -3.563 5.468 3.526 1.00 93.56 100 ARG A CA 1
ATOM 750 C C . ARG A 1 100 ? -3.273 4.085 2.950 1.00 93.56 100 ARG A C 1
ATOM 752 O O . ARG A 1 100 ? -3.637 3.832 1.810 1.00 93.56 100 ARG A O 1
ATOM 759 N N . ASN A 1 101 ? -2.686 3.190 3.744 1.00 93.25 101 ASN A N 1
ATOM 760 C CA . ASN A 1 101 ? -2.460 1.807 3.317 1.00 93.25 101 ASN A CA 1
ATOM 761 C C . ASN A 1 101 ? -3.773 1.094 3.021 1.00 93.25 101 ASN A C 1
ATOM 763 O O . ASN A 1 101 ? -3.879 0.416 2.013 1.00 93.25 101 ASN A O 1
ATOM 767 N N . TRP A 1 102 ? -4.796 1.294 3.847 1.00 92.75 102 TRP A N 1
ATOM 768 C CA . TRP A 1 102 ? -6.118 0.734 3.595 1.00 92.75 102 TRP A CA 1
ATOM 769 C C . TRP A 1 102 ? -6.718 1.219 2.265 1.00 92.75 102 TRP A C 1
ATOM 771 O O . TRP A 1 102 ? -7.220 0.397 1.506 1.00 92.75 102 TRP A O 1
ATOM 781 N N . SER A 1 103 ? -6.575 2.506 1.922 1.00 93.50 103 SER A N 1
ATOM 782 C CA . SER A 1 103 ? -6.965 3.029 0.600 1.00 93.50 103 SER A CA 1
ATOM 783 C C . SER A 1 103 ? -6.209 2.356 -0.549 1.00 93.50 103 SER A C 1
ATOM 785 O O . SER A 1 103 ? -6.806 2.022 -1.572 1.00 93.50 103 SER A O 1
ATOM 787 N N . GLU A 1 104 ? -4.895 2.168 -0.395 1.00 92.62 104 GLU A N 1
ATOM 788 C CA . GLU A 1 104 ? -4.063 1.497 -1.397 1.00 92.62 104 GLU A CA 1
ATOM 789 C C . GLU A 1 104 ? -4.476 0.026 -1.571 1.00 92.62 104 GLU A C 1
ATOM 791 O O . GLU A 1 104 ? -4.645 -0.425 -2.704 1.00 92.62 104 GLU A O 1
ATOM 796 N N . LEU A 1 105 ? -4.705 -0.703 -0.476 1.00 92.06 105 LEU A N 1
ATOM 797 C CA . LEU A 1 105 ? -5.163 -2.096 -0.503 1.00 92.06 105 LEU A CA 1
ATOM 798 C C . LEU A 1 105 ? -6.535 -2.243 -1.168 1.00 92.06 105 LEU A C 1
ATOM 800 O O . LEU A 1 105 ? -6.699 -3.119 -2.016 1.00 92.06 105 LEU A O 1
ATOM 804 N N . ASP A 1 106 ? -7.481 -1.356 -0.851 1.00 92.62 106 ASP A N 1
ATOM 805 C CA . ASP A 1 106 ? -8.814 -1.332 -1.464 1.00 92.62 106 ASP A CA 1
ATOM 806 C C . ASP A 1 106 ? -8.718 -1.100 -2.983 1.00 92.62 106 ASP A C 1
ATOM 808 O O . ASP A 1 106 ? -9.272 -1.865 -3.773 1.00 92.62 106 ASP A O 1
ATOM 812 N N . SER A 1 107 ? -7.890 -0.136 -3.414 1.00 92.25 107 SER A N 1
ATOM 813 C CA . SER A 1 107 ? -7.655 0.150 -4.841 1.00 92.25 107 SER A CA 1
ATOM 814 C C . SER A 1 107 ? -7.052 -1.021 -5.626 1.00 92.25 107 SER A C 1
ATOM 816 O O . SER A 1 107 ? -7.269 -1.139 -6.833 1.00 92.25 107 SER A O 1
ATOM 818 N N . LEU A 1 108 ? -6.300 -1.890 -4.946 1.00 91.25 108 LEU A N 1
ATOM 819 C CA . LEU A 1 108 ? -5.668 -3.075 -5.522 1.00 91.25 108 LEU A CA 1
ATOM 820 C C . LEU A 1 108 ? -6.505 -4.343 -5.314 1.00 91.25 108 LEU A C 1
ATOM 822 O O . LEU A 1 108 ? -6.086 -5.416 -5.745 1.00 91.25 108 LEU A O 1
ATOM 826 N N . SER A 1 109 ? -7.673 -4.225 -4.670 1.00 91.06 109 SER A N 1
ATOM 827 C CA . SER A 1 109 ? -8.542 -5.349 -4.301 1.00 91.06 109 SER A CA 1
ATOM 828 C C . SER A 1 109 ? -7.807 -6.425 -3.489 1.00 91.06 109 SER A C 1
ATOM 830 O O . SER A 1 109 ? -8.006 -7.624 -3.686 1.00 91.06 109 SER A O 1
ATOM 832 N N . ILE A 1 110 ? -6.921 -5.995 -2.585 1.00 90.44 110 ILE A N 1
ATOM 833 C CA . ILE A 1 110 ? -6.177 -6.876 -1.683 1.00 90.44 110 ILE A CA 1
ATOM 834 C C . ILE A 1 110 ? -6.922 -6.948 -0.353 1.00 90.44 110 ILE A C 1
ATOM 836 O O . ILE A 1 110 ? -7.065 -5.945 0.343 1.00 90.44 110 ILE A O 1
ATOM 840 N N . HIS A 1 111 ? -7.348 -8.152 0.022 1.00 88.62 111 HIS A N 1
ATOM 841 C CA . HIS A 1 111 ? -7.963 -8.408 1.320 1.00 88.62 111 HIS A CA 1
ATOM 842 C C . HIS A 1 111 ? -6.905 -8.829 2.337 1.00 88.62 111 HIS A C 1
ATOM 844 O O . HIS A 1 111 ? -6.166 -9.789 2.112 1.00 88.62 111 HIS A O 1
ATOM 850 N N . LEU A 1 112 ? -6.843 -8.107 3.456 1.00 88.19 112 LEU A N 1
ATOM 851 C CA . LEU A 1 112 ? -5.964 -8.412 4.577 1.00 88.19 112 LEU A CA 1
ATOM 852 C C . LEU A 1 112 ? -6.810 -8.544 5.839 1.00 88.19 112 LEU A C 1
ATOM 854 O O . LEU A 1 112 ? -7.540 -7.625 6.206 1.00 88.19 112 LEU A O 1
ATOM 858 N N . GLU A 1 113 ? -6.723 -9.694 6.495 1.00 85.56 113 GLU A N 1
ATOM 859 C CA . GLU A 1 113 ? -7.408 -9.917 7.761 1.00 85.56 113 GLU A CA 1
ATOM 860 C C . GLU A 1 113 ? -6.494 -9.540 8.919 1.00 85.56 113 GLU A C 1
ATOM 862 O O . GLU A 1 113 ? -5.315 -9.895 8.953 1.00 85.56 113 GLU A O 1
ATOM 867 N N . PHE A 1 114 ? -7.055 -8.794 9.863 1.00 79.88 114 PHE A N 1
ATOM 868 C CA . PHE A 1 114 ? -6.399 -8.448 11.109 1.00 79.88 114 PHE A CA 1
ATOM 869 C C . PHE A 1 114 ? -7.180 -9.106 12.237 1.00 79.88 114 PHE A C 1
ATOM 871 O O . PHE A 1 114 ? -8.345 -8.774 12.456 1.00 79.88 114 PHE A O 1
ATOM 878 N N . ASP A 1 115 ? -6.538 -10.045 12.926 1.00 76.62 115 ASP A N 1
ATOM 879 C CA . ASP A 1 115 ? -7.112 -10.677 14.107 1.00 76.62 115 ASP A CA 1
ATOM 880 C C . ASP A 1 115 ? -7.024 -9.696 15.281 1.00 76.62 115 ASP A C 1
ATOM 882 O O . ASP A 1 115 ? -5.990 -9.550 15.934 1.00 76.62 115 ASP A O 1
ATOM 886 N N . SER A 1 116 ? -8.097 -8.933 15.475 1.00 70.44 116 SER A N 1
ATOM 887 C CA . SER A 1 116 ? -8.246 -8.016 16.601 1.00 70.44 116 SER A CA 1
ATOM 888 C C . SER A 1 116 ? -9.060 -8.667 17.715 1.00 70.44 116 SER A C 1
ATOM 890 O O . SER A 1 116 ? -10.068 -9.316 17.410 1.00 70.44 116 SER A O 1
ATOM 892 N N . PRO A 1 117 ? -8.748 -8.408 18.997 1.00 70.94 117 PRO A N 1
ATOM 893 C CA . PRO A 1 117 ? -9.638 -8.805 20.077 1.00 70.94 117 PRO A CA 1
ATOM 894 C C . PRO A 1 117 ? -11.019 -8.174 19.866 1.00 70.94 117 PRO A C 1
ATOM 896 O O . PRO A 1 117 ? -11.144 -6.965 19.674 1.00 70.94 117 PRO A O 1
ATOM 899 N N . SER A 1 118 ? -12.068 -8.997 19.906 1.00 68.50 118 SER A N 1
ATOM 900 C CA . SER A 1 118 ? -13.446 -8.524 19.771 1.00 68.50 118 SER A CA 1
ATOM 901 C C . SER A 1 118 ? -13.739 -7.457 20.829 1.00 68.50 118 SER A C 1
ATOM 903 O O . SER A 1 118 ? -13.604 -7.737 22.026 1.00 68.50 118 SER A O 1
ATOM 905 N N . LEU A 1 119 ? -14.166 -6.263 20.408 1.00 66.62 119 LEU A N 1
ATOM 906 C CA . LEU A 1 119 ? -14.614 -5.224 21.333 1.00 66.62 119 LEU A CA 1
ATOM 907 C C . LEU A 1 119 ? -15.833 -5.732 22.114 1.00 66.62 119 LEU A C 1
ATOM 909 O O . LEU A 1 119 ? -16.890 -5.986 21.536 1.00 66.62 119 LEU A O 1
ATOM 913 N N . GLN A 1 120 ? -15.675 -5.891 23.427 1.00 66.75 120 GLN A N 1
ATOM 914 C CA . GLN A 1 120 ? -16.764 -6.272 24.320 1.00 66.75 120 GLN A CA 1
ATOM 915 C C . GLN A 1 120 ? -17.519 -5.004 24.747 1.00 66.75 120 GLN A C 1
ATOM 917 O O . GLN A 1 120 ? -16.891 -4.077 25.271 1.00 66.75 120 GLN A O 1
ATOM 922 N N . PRO A 1 121 ? -18.844 -4.923 24.542 1.00 63.81 121 PRO A N 1
ATOM 923 C CA . PRO A 1 121 ? -19.620 -3.786 25.014 1.00 63.81 121 PRO A CA 1
ATOM 924 C C . PRO A 1 121 ? -19.568 -3.727 26.544 1.00 63.81 121 PRO A C 1
ATOM 926 O O . PRO A 1 121 ? -19.826 -4.714 27.230 1.00 63.81 121 PRO A O 1
ATOM 929 N N . ILE A 1 122 ? -19.249 -2.551 27.092 1.00 68.38 122 ILE A N 1
ATOM 930 C CA . ILE A 1 122 ? -19.063 -2.374 28.541 1.00 68.38 122 ILE A CA 1
ATOM 931 C C . ILE A 1 122 ? -20.385 -2.424 29.329 1.00 68.38 122 ILE A C 1
ATOM 933 O O . ILE A 1 122 ? -20.372 -2.547 30.551 1.00 68.38 122 ILE A O 1
ATOM 937 N N . ARG A 1 123 ? -21.534 -2.323 28.643 1.00 68.75 123 ARG A N 1
ATOM 938 C CA . ARG A 1 123 ? -22.876 -2.405 29.234 1.00 68.75 123 ARG A CA 1
ATOM 939 C C . ARG A 1 123 ? -23.689 -3.486 28.527 1.00 68.75 123 ARG A C 1
ATOM 941 O O . ARG A 1 123 ? -23.988 -3.362 27.344 1.00 68.75 123 ARG A O 1
ATOM 948 N N . GLN A 1 124 ? -24.042 -4.535 29.264 1.00 51.81 124 GLN A N 1
ATOM 949 C CA . GLN A 1 124 ? -25.058 -5.504 28.862 1.00 51.81 124 GLN A CA 1
ATOM 950 C C . GLN A 1 124 ? -26.429 -4.972 29.306 1.00 51.81 124 GLN A C 1
ATOM 952 O O . GLN A 1 124 ? -26.753 -5.069 30.486 1.00 51.81 124 GLN A O 1
ATOM 957 N N . GLY A 1 125 ? -27.213 -4.409 28.382 1.00 64.50 125 GLY A N 1
ATOM 958 C CA . GLY A 1 125 ? -28.640 -4.134 28.601 1.00 64.50 125 GLY A CA 1
ATOM 959 C C . GLY A 1 125 ? -29.069 -2.667 28.530 1.00 64.50 125 GLY A C 1
ATOM 960 O O . GLY A 1 125 ? -29.442 -2.107 29.554 1.00 64.50 125 GLY A O 1
ATOM 961 N N . ASP A 1 126 ? -29.085 -2.107 27.320 1.00 41.34 126 ASP A N 1
ATOM 962 C CA . ASP A 1 126 ? -30.082 -1.110 26.895 1.00 41.34 126 ASP A CA 1
ATOM 963 C C . ASP A 1 126 ? -30.830 -1.681 25.680 1.00 41.34 126 ASP A C 1
ATOM 965 O O . ASP A 1 126 ? -30.144 -2.275 24.810 1.00 41.34 126 ASP A O 1
#

Foldseek 3Di:
DCLVVQLVVQVVVVHDSPPDPVLCCDCVVVVRVVDPDVVVVVLVVVVCLVPVCCVVVDPSNVVVLVLQVVQCVQLVHQATPLQDDLVPRLVSGDPDPVNVSSVVCVVVVHGDGDDDDGDDPPDDDD

Sequence (126 aa):
MLSPVLRAALPKAGICRNFPCAMVYAPIALQGVGVPHPYGLQVIKHLDMLLCHPANSTKTGAFLEAVLQAHQLETGTSYGLFQQVYCNTSILASDTWAKRNWSELDSLSIHLEFDSPSLQPIRQGD

Organism: NCBI:txid2856

pLDDT: mean 85.49, std 8.94, range [41.34, 93.56]

Radius of gyration: 20.27 Å; chains: 1; bounding box: 55×25×54 Å

Secondary structure (DSSP, 8-state):
--HHHHHHHHHHTTS-TT--HHHHHS-GGGT---PPPHHHHHHHHHHHHHHHHHHTT-HHHHHHHHHHHHHHHHHT-SS-GGGS-HHHHGGGS-SSHHHHHHHHHHHTT------PPP---S-S--